Protein AF-A0A7C1TSQ9-F1 (afdb_monomer_lite)

Structure (mmCIF, N/CA/C/O backbone):
data_AF-A0A7C1TSQ9-F1
#
_entry.id   AF-A0A7C1TSQ9-F1
#
loop_
_atom_site.group_PDB
_atom_site.id
_atom_site.type_symbol
_atom_site.label_atom_id
_atom_site.label_alt_id
_atom_site.label_comp_id
_atom_site.label_asym_id
_atom_site.label_entity_id
_atom_site.label_seq_id
_atom_site.pdbx_PDB_ins_code
_atom_site.Cartn_x
_atom_site.Cartn_y
_atom_site.Cartn_z
_atom_site.occupancy
_atom_site.B_iso_or_equiv
_atom_site.auth_seq_id
_atom_site.auth_comp_id
_atom_site.auth_asym_id
_atom_site.auth_atom_id
_atom_site.pdbx_PDB_model_num
ATOM 1 N N . MET A 1 1 ? -24.834 -4.161 16.559 1.00 59.47 1 MET A N 1
ATOM 2 C CA . MET A 1 1 ? -23.443 -3.748 16.873 1.00 59.47 1 MET A CA 1
ATOM 3 C C . MET A 1 1 ? -23.140 -2.477 16.094 1.00 59.47 1 MET A C 1
ATOM 5 O O . MET A 1 1 ? -23.431 -2.461 14.904 1.00 59.47 1 MET A O 1
ATOM 9 N N . ALA A 1 2 ? -22.626 -1.426 16.741 1.00 68.81 2 ALA A N 1
ATOM 10 C CA . ALA A 1 2 ? -22.262 -0.184 16.055 1.00 68.81 2 ALA A CA 1
ATOM 11 C C . ALA A 1 2 ? -21.148 -0.461 15.033 1.00 68.81 2 ALA A C 1
ATOM 13 O O . ALA A 1 2 ? -20.136 -1.074 15.380 1.00 68.81 2 ALA A O 1
ATOM 14 N N . LYS A 1 3 ? -21.362 -0.061 13.777 1.00 77.19 3 LYS A N 1
ATOM 15 C CA . LYS A 1 3 ? -20.358 -0.171 12.714 1.00 77.19 3 LYS A CA 1
ATOM 16 C C . LYS A 1 3 ? -19.471 1.081 12.727 1.00 77.19 3 LYS A C 1
ATOM 18 O O . LYS A 1 3 ? -19.993 2.168 12.976 1.00 77.19 3 LYS A O 1
ATOM 23 N N . PRO A 1 4 ? -18.156 0.959 12.479 1.00 79.19 4 PRO A N 1
ATOM 24 C CA . PRO A 1 4 ? -17.311 2.130 12.283 1.00 79.19 4 PRO A CA 1
ATOM 25 C C . PRO A 1 4 ? -17.767 2.905 11.038 1.00 79.19 4 PRO A C 1
ATOM 27 O O . PRO A 1 4 ? -18.305 2.328 10.095 1.00 79.19 4 PRO A O 1
ATOM 30 N N . ALA A 1 5 ? -17.519 4.214 11.019 1.00 81.62 5 ALA A N 1
ATOM 31 C CA . ALA A 1 5 ? -17.808 5.070 9.867 1.00 81.62 5 ALA A CA 1
ATOM 32 C C . ALA A 1 5 ? -16.893 4.763 8.666 1.00 81.62 5 ALA A C 1
ATOM 34 O O . ALA A 1 5 ? -17.164 5.184 7.545 1.00 81.62 5 ALA A O 1
ATOM 35 N N . ILE A 1 6 ? -15.790 4.046 8.904 1.00 81.19 6 ILE A N 1
ATOM 36 C CA . ILE A 1 6 ? -14.873 3.562 7.874 1.00 81.19 6 ILE A CA 1
ATOM 37 C C . ILE A 1 6 ? -14.880 2.045 7.887 1.00 81.19 6 ILE A C 1
ATOM 39 O O . ILE A 1 6 ? -14.574 1.433 8.910 1.00 81.19 6 ILE A O 1
ATOM 43 N N . ASP A 1 7 ? -15.172 1.466 6.728 1.00 81.56 7 ASP A N 1
ATOM 44 C CA . ASP A 1 7 ? -15.111 0.030 6.522 1.00 81.56 7 ASP A CA 1
ATOM 45 C C . ASP A 1 7 ? -13.654 -0.463 6.526 1.00 81.56 7 ASP A C 1
ATOM 47 O O . ASP A 1 7 ? -12.812 0.006 5.756 1.00 81.56 7 ASP A O 1
ATOM 51 N N . ILE A 1 8 ? -13.364 -1.396 7.432 1.00 82.06 8 ILE A N 1
ATOM 52 C CA . ILE A 1 8 ? -12.071 -2.079 7.561 1.00 82.06 8 ILE A CA 1
ATOM 53 C C . ILE A 1 8 ? -12.227 -3.606 7.510 1.00 82.06 8 ILE A C 1
ATOM 55 O O . ILE A 1 8 ? -11.295 -4.324 7.874 1.00 82.06 8 ILE A O 1
ATOM 59 N N . SER A 1 9 ? -13.372 -4.102 7.032 1.00 78.00 9 SER A N 1
ATOM 60 C CA . SER A 1 9 ? -13.701 -5.534 6.941 1.00 78.00 9 SER A CA 1
ATOM 61 C C . SER A 1 9 ? -12.672 -6.355 6.169 1.00 78.00 9 SER A C 1
ATOM 63 O O . SER A 1 9 ? -12.437 -7.522 6.478 1.00 78.00 9 SER A O 1
ATOM 65 N N . LEU A 1 10 ? -11.957 -5.717 5.243 1.00 76.31 10 LEU A N 1
ATOM 66 C CA . LEU A 1 10 ? -10.858 -6.308 4.481 1.00 76.31 10 LEU A CA 1
ATOM 67 C C . LEU A 1 10 ? -9.663 -6.756 5.354 1.00 76.31 10 LEU A C 1
ATOM 69 O O . LEU A 1 10 ? -8.855 -7.576 4.911 1.00 76.31 10 LEU A O 1
ATOM 73 N N . LEU A 1 11 ? -9.548 -6.248 6.589 1.00 79.75 11 LEU A N 1
ATOM 74 C CA . LEU A 1 11 ? -8.557 -6.695 7.577 1.00 79.75 11 LEU A CA 1
ATOM 75 C C . LEU A 1 11 ? -8.971 -7.985 8.303 1.00 79.75 11 LEU A C 1
ATOM 77 O O . LEU A 1 11 ? -8.114 -8.636 8.893 1.00 79.75 11 LEU A O 1
ATOM 81 N N . GLY A 1 12 ? -10.255 -8.358 8.276 1.00 79.88 12 GLY A N 1
ATOM 82 C CA . GLY A 1 12 ? -10.771 -9.592 8.879 1.00 79.88 12 GLY A CA 1
ATOM 83 C C . GLY A 1 12 ? -10.825 -9.615 10.414 1.00 79.88 12 GLY A C 1
ATOM 84 O O . GLY A 1 12 ? -11.179 -10.642 10.990 1.00 79.88 12 GLY A O 1
ATOM 85 N N . ASP A 1 13 ? -10.506 -8.509 11.094 1.00 83.81 13 ASP A N 1
ATOM 86 C CA . ASP A 1 13 ? -10.451 -8.441 12.559 1.00 83.81 13 ASP A CA 1
ATOM 87 C C . ASP A 1 13 ? -11.665 -7.705 13.156 1.00 83.81 13 ASP A C 1
ATOM 89 O O . ASP A 1 13 ? -11.704 -6.475 13.286 1.00 83.81 13 ASP A O 1
ATOM 93 N N . LYS A 1 14 ? -12.655 -8.495 13.594 1.00 86.25 14 LYS A N 1
ATOM 94 C CA . LYS A 1 14 ? -13.887 -8.000 14.234 1.00 86.25 14 LYS A CA 1
ATOM 95 C C . LYS A 1 14 ? -13.631 -7.271 15.558 1.00 86.25 14 LYS A C 1
ATOM 97 O O . LYS A 1 14 ? -14.457 -6.457 15.978 1.00 86.25 14 LYS A O 1
ATOM 102 N N . ALA A 1 15 ? -12.542 -7.570 16.266 1.00 87.00 15 ALA A N 1
ATOM 103 C CA . ALA A 1 15 ? -12.230 -6.898 17.524 1.00 87.00 15 ALA A CA 1
ATOM 104 C C . ALA A 1 15 ? -11.721 -5.478 17.256 1.00 87.00 15 ALA A C 1
ATOM 106 O O . ALA A 1 15 ? -12.143 -4.535 17.932 1.00 87.00 15 ALA A O 1
ATOM 107 N N . ILE A 1 16 ? -10.880 -5.305 16.235 1.00 86.88 16 ILE A N 1
ATOM 108 C CA . ILE A 1 16 ? -10.424 -3.985 15.784 1.00 86.88 16 ILE A CA 1
ATOM 109 C C . ILE A 1 16 ? -11.608 -3.146 15.297 1.00 86.88 16 ILE A C 1
ATOM 111 O O . ILE A 1 16 ? -11.721 -1.991 15.705 1.00 86.88 16 ILE A O 1
ATOM 115 N N . GLU A 1 17 ? -12.531 -3.721 14.522 1.00 86.75 17 GLU A N 1
ATOM 116 C CA . GLU A 1 17 ? -13.762 -3.037 14.089 1.00 86.75 17 GLU A CA 1
ATOM 117 C C . GLU A 1 17 ? -14.581 -2.505 15.263 1.00 86.75 17 GLU A C 1
ATOM 119 O O . GLU A 1 17 ? -14.931 -1.322 15.300 1.00 86.75 17 GLU A O 1
ATOM 124 N N . LYS A 1 18 ? -14.840 -3.355 16.263 1.00 87.88 18 LYS A N 1
ATOM 125 C CA . LYS A 1 18 ? -15.586 -2.962 17.466 1.00 87.88 18 LYS A CA 1
ATOM 126 C C . LYS A 1 18 ? -14.889 -1.843 18.229 1.00 87.88 18 LYS A C 1
ATOM 128 O O . LYS A 1 18 ? -15.558 -0.966 18.769 1.00 87.88 18 LYS A O 1
ATOM 133 N N . ARG A 1 19 ? -13.558 -1.875 18.318 1.00 87.88 19 ARG A N 1
ATOM 134 C CA . ARG A 1 19 ? -12.785 -0.843 19.024 1.00 87.88 19 ARG A CA 1
ATOM 135 C C . ARG A 1 19 ? -12.740 0.465 18.239 1.00 87.88 19 ARG A C 1
ATOM 137 O O . ARG A 1 19 ? -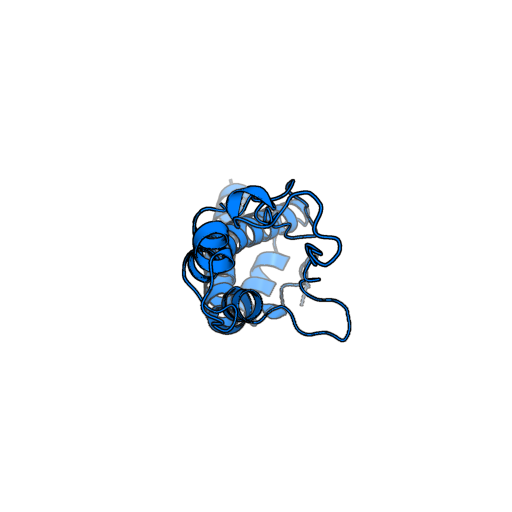12.854 1.524 18.845 1.00 87.88 19 ARG A O 1
ATOM 144 N N . LEU A 1 20 ? -12.637 0.399 16.913 1.00 87.88 20 LEU A N 1
ATOM 145 C CA . LEU A 1 20 ? -12.685 1.567 16.037 1.00 87.88 20 LEU A CA 1
ATOM 146 C C . LEU A 1 20 ? -14.055 2.255 16.107 1.00 87.88 20 LEU A C 1
ATOM 148 O O . LEU A 1 20 ? -14.110 3.476 16.209 1.00 87.88 20 LEU A O 1
ATOM 152 N N . ALA A 1 21 ? -15.145 1.483 16.135 1.00 89.94 21 ALA A N 1
ATOM 153 C CA . ALA A 1 21 ? -16.510 2.005 16.216 1.00 89.94 21 ALA A CA 1
ATOM 154 C C . ALA A 1 21 ? -16.799 2.807 17.499 1.00 89.94 21 ALA A C 1
ATOM 156 O O . ALA A 1 21 ? -17.705 3.634 17.505 1.00 89.94 21 ALA A O 1
ATOM 157 N N . LYS A 1 22 ? -16.027 2.594 18.575 1.00 90.00 22 LYS A N 1
ATOM 158 C CA . LYS A 1 22 ? -16.148 3.352 19.834 1.00 90.00 22 LYS A CA 1
ATOM 159 C C . LYS A 1 22 ? -15.527 4.748 19.769 1.00 90.00 22 LYS A C 1
ATOM 161 O O . LYS A 1 22 ? -15.755 5.551 20.667 1.00 90.00 22 LYS A O 1
ATOM 166 N N . LEU A 1 23 ? -14.707 5.032 18.759 1.00 87.44 23 LEU A N 1
ATOM 167 C CA . LEU A 1 23 ? -14.037 6.321 18.619 1.00 87.44 23 LEU A CA 1
ATOM 168 C C . LEU A 1 23 ? -14.910 7.315 17.839 1.00 87.44 23 LEU A C 1
ATOM 170 O O . LEU A 1 23 ? -15.628 6.902 16.929 1.00 87.44 23 LEU A O 1
ATOM 174 N N . PRO A 1 24 ? -14.786 8.631 18.088 1.00 90.31 24 PRO A N 1
ATOM 175 C CA . PRO A 1 24 ? -15.361 9.651 17.219 1.00 90.31 24 PRO A CA 1
ATOM 176 C C . PRO A 1 24 ? -14.878 9.492 15.775 1.00 90.31 24 PRO A C 1
ATOM 178 O O . PRO A 1 24 ? -13.699 9.222 15.529 1.00 90.31 24 PRO A O 1
ATOM 181 N N . GLU A 1 25 ? -15.757 9.733 14.805 1.00 89.31 25 GLU A N 1
ATOM 182 C CA . GLU A 1 25 ? -15.474 9.544 13.377 1.00 89.31 25 GLU A CA 1
ATOM 183 C C . GLU A 1 25 ? -14.176 10.233 12.916 1.00 89.31 25 GLU A C 1
ATOM 185 O O . GLU A 1 25 ? -13.372 9.659 12.176 1.00 89.31 25 GLU A O 1
ATOM 190 N N . ARG A 1 26 ? -13.920 11.458 13.392 1.00 89.62 26 ARG A N 1
ATOM 191 C CA . ARG A 1 26 ? -12.689 12.200 13.078 1.00 89.62 26 ARG A CA 1
ATOM 192 C C . ARG A 1 26 ? -11.431 11.422 13.479 1.00 89.62 26 ARG A C 1
ATOM 194 O O . ARG A 1 26 ? -10.445 11.424 12.737 1.00 89.62 26 ARG A O 1
ATOM 201 N N . ILE A 1 27 ? -11.465 10.754 14.630 1.00 89.31 27 ILE A N 1
ATOM 202 C CA . ILE A 1 27 ? -10.357 9.946 15.148 1.00 89.31 27 ILE A CA 1
ATOM 203 C C . ILE A 1 27 ? -10.252 8.637 14.364 1.00 89.31 27 ILE A C 1
ATOM 205 O O . ILE A 1 27 ? -9.141 8.259 13.986 1.00 89.31 27 ILE A O 1
ATOM 209 N N . GLN A 1 28 ? -11.380 8.010 14.010 1.00 86.94 28 GLN A N 1
ATOM 210 C CA . GLN A 1 28 ? -11.385 6.836 13.130 1.00 86.94 28 GLN A CA 1
ATOM 211 C C . GLN A 1 28 ? -10.661 7.141 11.807 1.00 86.94 28 GLN A C 1
ATOM 213 O O . GLN A 1 28 ? -9.701 6.459 11.437 1.00 86.94 28 GLN A O 1
ATOM 218 N N . ARG A 1 29 ? -11.043 8.242 11.141 1.00 87.69 29 ARG A N 1
ATOM 219 C CA . ARG A 1 29 ? -10.441 8.702 9.873 1.00 87.69 29 ARG A CA 1
ATOM 220 C C . ARG A 1 29 ? -8.954 8.994 10.012 1.00 87.69 29 ARG A C 1
ATOM 222 O O . ARG A 1 29 ? -8.177 8.678 9.108 1.00 87.69 29 ARG A O 1
ATOM 229 N N . LYS A 1 30 ? -8.538 9.583 11.133 1.00 87.94 30 LYS A N 1
ATOM 230 C CA . LYS A 1 30 ? -7.129 9.865 11.429 1.00 87.94 30 LYS A CA 1
ATOM 231 C C . LYS A 1 30 ? -6.323 8.575 11.593 1.00 87.94 30 LYS A C 1
ATOM 233 O O . LYS A 1 30 ? -5.284 8.449 10.941 1.00 87.94 30 LYS A O 1
ATOM 238 N N . ALA A 1 31 ? -6.796 7.636 12.411 1.00 88.12 31 ALA A N 1
ATOM 239 C CA . ALA A 1 31 ? -6.110 6.376 12.687 1.00 88.12 31 ALA A CA 1
ATOM 240 C C . ALA A 1 31 ? -5.934 5.548 11.406 1.00 88.12 31 ALA A C 1
ATOM 242 O O . ALA A 1 31 ? -4.802 5.239 11.033 1.00 88.12 31 ALA A O 1
ATOM 243 N N . VAL A 1 32 ? -7.024 5.318 10.664 1.00 86.31 32 VAL A N 1
ATOM 244 C CA . VAL A 1 32 ? -6.994 4.563 9.401 1.00 86.31 32 VAL A CA 1
ATOM 245 C C . VAL A 1 32 ? -6.066 5.222 8.381 1.00 86.31 32 VAL A C 1
ATOM 247 O O . VAL A 1 32 ? -5.204 4.562 7.804 1.00 86.31 32 VAL A O 1
ATOM 250 N N . ARG A 1 33 ? -6.151 6.548 8.200 1.00 85.12 33 ARG A N 1
ATOM 251 C CA . ARG A 1 33 ? -5.281 7.269 7.256 1.00 85.12 33 ARG A CA 1
ATOM 252 C C . ARG A 1 33 ? -3.799 7.133 7.608 1.00 85.12 33 ARG A C 1
ATOM 254 O O . ARG A 1 33 ? -2.965 7.054 6.706 1.00 85.12 33 ARG A O 1
ATOM 261 N N . GLN A 1 34 ? -3.443 7.165 8.890 1.00 86.62 34 GLN A N 1
ATOM 262 C CA . GLN A 1 34 ? -2.052 7.004 9.311 1.00 86.62 34 GLN A CA 1
ATOM 263 C C . GLN A 1 34 ? -1.547 5.580 9.063 1.00 86.62 34 GLN A C 1
ATOM 265 O O . GLN A 1 34 ? -0.438 5.426 8.550 1.00 86.62 34 GLN A O 1
ATOM 270 N N . THR A 1 35 ? -2.374 4.570 9.325 1.00 86.62 35 THR A N 1
ATOM 271 C CA . THR A 1 35 ? -2.052 3.169 9.030 1.00 86.62 35 THR A CA 1
ATOM 272 C C . THR A 1 35 ? -1.892 2.911 7.536 1.00 86.62 35 THR A C 1
ATOM 274 O O . THR A 1 35 ? -0.897 2.318 7.115 1.00 86.62 35 THR A O 1
ATOM 277 N N . MET A 1 36 ? -2.792 3.439 6.702 1.00 79.38 36 MET A N 1
ATOM 278 C CA . MET A 1 36 ? -2.644 3.361 5.244 1.00 79.38 36 MET A CA 1
ATOM 279 C C . MET A 1 36 ? -1.330 3.994 4.779 1.00 79.38 36 MET A C 1
ATOM 281 O O . MET A 1 36 ? -0.615 3.417 3.967 1.00 79.38 36 MET A O 1
ATOM 285 N N . ARG A 1 37 ? -0.962 5.163 5.322 1.00 80.44 37 ARG A N 1
ATOM 286 C CA . ARG A 1 37 ? 0.308 5.829 4.983 1.00 80.44 37 ARG A CA 1
ATOM 287 C C . ARG A 1 37 ? 1.528 4.995 5.367 1.00 80.44 37 ARG A C 1
ATOM 289 O O . ARG A 1 37 ? 2.483 4.958 4.597 1.00 80.44 37 ARG A O 1
ATOM 296 N N . ALA A 1 38 ? 1.512 4.367 6.540 1.00 82.62 38 ALA A N 1
ATOM 297 C CA . ALA A 1 38 ? 2.603 3.505 6.984 1.00 82.62 38 ALA A CA 1
ATOM 298 C C . ALA A 1 38 ? 2.743 2.274 6.075 1.00 82.62 38 ALA A C 1
ATOM 300 O O . ALA A 1 38 ? 3.847 1.941 5.654 1.00 82.62 38 ALA A O 1
ATOM 301 N N . THR A 1 39 ? 1.617 1.673 5.695 1.00 78.81 39 THR A N 1
ATOM 302 C CA . THR A 1 39 ? 1.575 0.494 4.818 1.00 78.81 39 THR A CA 1
ATOM 303 C C . THR A 1 39 ? 2.061 0.826 3.413 1.00 78.81 39 THR A C 1
ATOM 305 O O . THR A 1 39 ? 2.942 0.152 2.888 1.00 78.81 39 THR A O 1
ATOM 308 N N . LEU A 1 40 ? 1.596 1.942 2.840 1.00 75.75 40 LEU A N 1
ATOM 309 C CA . LEU A 1 40 ? 2.070 2.418 1.540 1.00 75.75 40 LEU A CA 1
ATOM 310 C C . LEU A 1 40 ? 3.585 2.653 1.524 1.00 75.75 40 LEU A C 1
ATOM 312 O O . LEU A 1 40 ? 4.223 2.407 0.508 1.00 75.75 40 LEU A O 1
ATOM 316 N N . LYS A 1 41 ? 4.197 3.070 2.640 1.00 81.62 41 LYS A N 1
ATOM 317 C CA . LYS A 1 41 ? 5.660 3.204 2.722 1.00 81.62 41 LYS A CA 1
ATOM 318 C C . LYS A 1 41 ? 6.368 1.857 2.529 1.00 81.62 41 LYS A C 1
ATOM 320 O O . LYS A 1 41 ? 7.417 1.821 1.890 1.00 81.62 41 LYS A O 1
ATOM 325 N N . ASN A 1 42 ? 5.808 0.768 3.055 1.00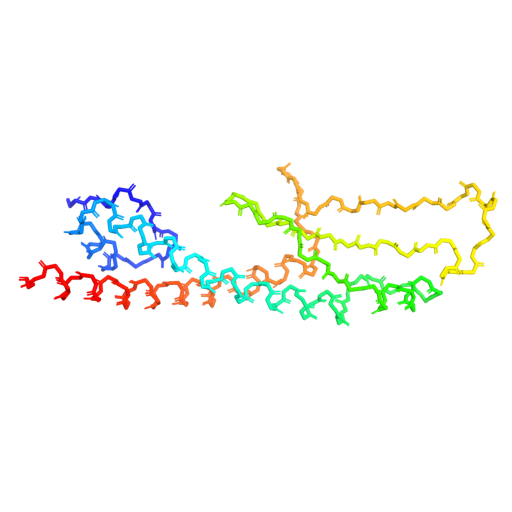 78.00 42 ASN A N 1
ATOM 326 C CA . ASN A 1 42 ? 6.354 -0.577 2.867 1.00 78.00 42 ASN A CA 1
ATOM 327 C C . ASN A 1 42 ? 6.167 -1.044 1.421 1.00 78.00 42 ASN A C 1
ATOM 329 O O . ASN A 1 42 ? 7.131 -1.495 0.808 1.00 78.00 42 ASN A O 1
ATOM 333 N N . VAL A 1 43 ? 4.978 -0.835 0.851 1.00 74.88 43 VAL A N 1
ATOM 334 C CA . VAL A 1 43 ? 4.693 -1.138 -0.562 1.00 74.88 43 VAL A CA 1
ATOM 335 C C . VAL A 1 43 ? 5.651 -0.387 -1.488 1.00 74.88 43 VAL A C 1
ATOM 337 O O . VAL A 1 43 ? 6.256 -0.998 -2.360 1.00 74.88 43 VAL A O 1
ATOM 340 N N . HIS A 1 44 ? 5.885 0.908 -1.254 1.00 71.00 44 HIS A N 1
ATOM 341 C CA . HIS A 1 44 ? 6.849 1.701 -2.024 1.00 71.00 44 HIS A CA 1
ATOM 342 C C . HIS A 1 44 ? 8.267 1.122 -1.967 1.00 71.00 44 HIS A C 1
ATOM 344 O O . HIS A 1 44 ? 8.920 1.056 -3.000 1.00 71.00 44 HIS A O 1
ATOM 350 N N . LYS A 1 45 ? 8.739 0.666 -0.798 1.00 73.62 45 LYS A N 1
ATOM 351 C CA . LYS A 1 45 ? 10.057 0.015 -0.687 1.00 73.62 45 LYS A CA 1
ATOM 352 C C . LYS A 1 45 ? 10.129 -1.285 -1.487 1.00 73.62 45 LYS A C 1
ATOM 354 O O . LYS A 1 45 ? 11.159 -1.574 -2.087 1.00 73.62 45 LYS A O 1
ATOM 359 N N . ARG A 1 46 ? 9.055 -2.082 -1.486 1.00 72.06 46 ARG A N 1
ATOM 360 C CA . ARG A 1 46 ? 9.001 -3.337 -2.250 1.00 72.06 46 ARG A CA 1
ATOM 361 C C . ARG A 1 46 ? 8.912 -3.082 -3.749 1.00 72.06 46 ARG A C 1
ATOM 363 O O . ARG A 1 46 ? 9.581 -3.775 -4.499 1.00 72.06 46 ARG A O 1
ATOM 370 N N . LEU A 1 47 ? 8.143 -2.079 -4.168 1.00 67.19 47 LEU A N 1
ATOM 371 C CA . LEU A 1 47 ? 8.083 -1.629 -5.558 1.00 67.19 47 LEU A CA 1
ATOM 372 C C . LEU A 1 47 ? 9.444 -1.140 -6.033 1.00 67.19 47 LEU A C 1
ATOM 374 O O . LEU A 1 47 ? 9.902 -1.584 -7.077 1.00 67.19 47 LEU A O 1
ATOM 378 N N . ASP A 1 48 ? 10.103 -0.295 -5.242 1.00 66.19 48 ASP A N 1
ATOM 379 C CA . ASP A 1 48 ? 11.450 0.179 -5.539 1.00 66.19 48 ASP A CA 1
ATOM 380 C C . ASP A 1 48 ? 12.404 -1.006 -5.691 1.00 66.19 48 ASP A C 1
ATOM 382 O O . ASP A 1 48 ? 13.019 -1.147 -6.733 1.00 66.19 48 ASP A O 1
ATOM 386 N N . ARG A 1 49 ? 12.431 -1.956 -4.747 1.00 67.69 49 ARG A N 1
ATOM 387 C CA . ARG A 1 49 ? 13.252 -3.179 -4.845 1.00 67.69 49 ARG A CA 1
ATOM 388 C C . ARG A 1 49 ? 12.921 -4.059 -6.059 1.00 67.69 49 ARG A C 1
ATOM 390 O O . ARG A 1 49 ? 13.828 -4.530 -6.734 1.00 67.69 49 ARG A O 1
ATOM 397 N N . ASN A 1 50 ? 11.642 -4.320 -6.320 1.00 63.69 50 ASN A N 1
ATOM 398 C CA . ASN A 1 50 ? 11.216 -5.205 -7.406 1.00 63.69 50 ASN A CA 1
ATOM 399 C C . ASN A 1 50 ? 11.538 -4.587 -8.772 1.00 63.69 50 ASN A C 1
ATOM 401 O O . ASN A 1 50 ? 11.962 -5.287 -9.685 1.00 63.69 50 ASN A O 1
ATOM 405 N N . LEU A 1 51 ? 11.373 -3.273 -8.905 1.00 62.56 51 LEU A N 1
ATOM 406 C CA . LEU A 1 51 ? 11.579 -2.567 -10.163 1.00 62.56 51 LEU A CA 1
ATOM 407 C C . LEU A 1 51 ? 13.036 -2.096 -10.352 1.00 62.56 51 LEU A C 1
ATOM 409 O O . LEU A 1 51 ? 13.483 -1.993 -11.488 1.00 62.56 51 LEU A O 1
ATOM 413 N N . SER A 1 52 ? 13.802 -1.881 -9.276 1.00 55.78 52 SER A N 1
ATOM 414 C CA . SER A 1 52 ? 15.251 -1.595 -9.328 1.00 55.78 52 SER A CA 1
ATOM 415 C C . SER A 1 52 ? 16.121 -2.849 -9.506 1.00 55.78 52 SER A C 1
ATOM 417 O O . SER A 1 52 ? 17.334 -2.730 -9.671 1.00 55.78 52 SER A O 1
ATOM 419 N N . GLY A 1 53 ? 15.515 -4.046 -9.499 1.00 53.97 53 GLY A N 1
ATOM 420 C CA . GLY A 1 53 ? 16.228 -5.326 -9.451 1.00 53.97 53 GLY A CA 1
ATOM 421 C C . GLY A 1 53 ? 15.896 -6.341 -10.550 1.00 53.97 53 GLY A C 1
ATOM 422 O O . GLY A 1 53 ? 16.813 -7.030 -10.997 1.00 53.97 53 GLY A O 1
ATOM 423 N N . GLY A 1 54 ? 14.652 -6.464 -11.039 1.00 46.53 54 GLY A N 1
ATOM 424 C CA . GLY A 1 54 ? 14.396 -7.433 -12.112 1.00 46.53 54 GLY A CA 1
ATOM 425 C C . GLY A 1 54 ? 12.948 -7.767 -12.473 1.00 46.53 54 GLY A C 1
ATOM 426 O O . GLY A 1 54 ? 12.023 -7.590 -11.684 1.00 46.53 54 GLY A O 1
ATOM 427 N N . LEU A 1 55 ? 12.835 -8.364 -13.671 1.00 43.31 55 LEU A N 1
ATOM 428 C CA . LEU A 1 55 ? 11.687 -9.051 -14.291 1.00 43.31 55 LEU A CA 1
ATOM 429 C C . LEU A 1 55 ? 10.742 -8.218 -15.180 1.00 43.31 55 LEU A C 1
ATOM 431 O O . LEU A 1 55 ? 9.541 -8.469 -15.195 1.00 43.31 55 LEU A O 1
ATOM 435 N N . LEU A 1 56 ? 11.278 -7.296 -15.989 1.00 41.97 56 LEU A N 1
ATOM 436 C CA . LEU A 1 56 ? 10.845 -7.213 -17.398 1.00 41.97 56 LEU A CA 1
ATOM 437 C C . LEU A 1 56 ? 11.502 -8.411 -18.095 1.00 41.97 56 LEU A C 1
ATOM 439 O O . LEU A 1 56 ? 12.702 -8.601 -17.897 1.00 41.97 56 LEU A O 1
ATOM 443 N N . GLN A 1 57 ? 10.736 -9.264 -18.787 1.00 41.28 57 GLN A N 1
ATOM 444 C CA . GLN A 1 57 ? 11.294 -10.455 -19.440 1.00 41.28 57 GLN A CA 1
ATOM 445 C C . GLN A 1 57 ? 12.501 -10.075 -20.301 1.00 41.28 57 GLN A C 1
ATOM 447 O O . GLN A 1 57 ? 12.493 -9.064 -21.001 1.00 41.28 57 GLN A O 1
ATOM 452 N N . GLU A 1 58 ? 13.571 -10.840 -20.115 1.00 45.62 58 GLU A N 1
ATOM 453 C CA . GLU A 1 58 ? 14.904 -10.508 -20.583 1.00 45.62 58 GLU A CA 1
ATOM 454 C C . GLU A 1 58 ? 15.006 -10.711 -22.090 1.00 45.62 58 GLU A C 1
ATOM 456 O O . GLU A 1 58 ? 15.086 -11.844 -22.549 1.00 45.62 58 GLU A O 1
ATOM 461 N N . ASP A 1 59 ? 15.090 -9.606 -22.828 1.00 43.12 59 ASP A N 1
ATOM 462 C CA . ASP A 1 59 ? 15.786 -9.579 -24.110 1.00 43.12 59 ASP A CA 1
ATOM 463 C C . ASP A 1 59 ? 17.100 -8.807 -23.944 1.00 43.12 59 ASP A C 1
ATOM 465 O O . ASP A 1 59 ? 17.163 -7.718 -23.356 1.00 43.12 59 ASP A O 1
ATOM 469 N N . SER A 1 60 ? 18.203 -9.418 -24.364 1.00 43.47 60 SER A N 1
ATOM 470 C CA . SER A 1 60 ? 19.546 -8.860 -24.192 1.00 43.47 60 SER A CA 1
ATOM 471 C C . SER A 1 60 ? 19.750 -7.623 -25.086 1.00 43.47 60 SER A C 1
ATOM 473 O O . SER A 1 60 ? 19.556 -7.703 -26.291 1.00 43.47 60 SER A O 1
ATOM 475 N N . GLY A 1 61 ? 20.151 -6.467 -24.526 1.00 55.19 61 GLY A N 1
ATOM 476 C CA . GLY A 1 61 ? 20.392 -5.258 -25.335 1.00 55.19 61 GLY A CA 1
ATOM 477 C C . GLY A 1 61 ? 20.776 -3.984 -24.567 1.00 55.19 61 GLY A C 1
ATOM 478 O O . GLY A 1 61 ? 20.716 -3.929 -23.335 1.00 55.19 61 GLY A O 1
ATOM 479 N N . ALA A 1 62 ? 21.169 -2.935 -25.306 1.00 56.97 62 ALA A N 1
ATOM 480 C CA . ALA A 1 62 ? 21.532 -1.606 -24.788 1.00 56.97 62 ALA A CA 1
ATOM 481 C C . ALA A 1 62 ? 20.415 -0.963 -23.941 1.00 56.97 62 ALA A C 1
ATOM 483 O O . ALA A 1 62 ? 20.700 -0.337 -22.917 1.00 56.97 62 ALA A O 1
ATOM 484 N N . TYR A 1 63 ? 19.153 -1.244 -24.286 1.00 55.94 63 TYR A N 1
ATOM 485 C CA . TYR A 1 63 ? 17.960 -0.859 -23.527 1.00 55.94 63 TYR A CA 1
ATOM 486 C C . TYR A 1 63 ? 18.029 -1.285 -22.050 1.00 55.94 63 TYR A C 1
ATOM 488 O O . TYR A 1 63 ? 17.681 -0.511 -21.162 1.00 55.94 63 TYR A O 1
ATOM 496 N N . ARG A 1 64 ? 18.560 -2.484 -21.751 1.00 60.28 64 ARG A N 1
ATOM 497 C CA . ARG A 1 64 ? 18.699 -2.999 -20.373 1.00 60.28 64 ARG A CA 1
ATOM 498 C C . ARG A 1 64 ? 19.663 -2.162 -19.539 1.00 60.28 64 ARG A C 1
ATOM 500 O O . ARG A 1 64 ? 19.394 -1.895 -18.368 1.00 60.28 64 ARG A O 1
ATOM 507 N N . ARG A 1 65 ? 20.807 -1.786 -20.121 1.00 61.41 65 ARG A N 1
ATOM 508 C CA . ARG A 1 65 ? 21.814 -0.964 -19.433 1.00 61.41 65 ARG A CA 1
ATOM 509 C C . ARG A 1 65 ? 21.254 0.421 -19.138 1.00 61.41 65 ARG A C 1
ATOM 511 O O . ARG A 1 65 ? 21.390 0.890 -18.012 1.00 61.41 65 ARG A O 1
ATOM 518 N N . ALA A 1 66 ? 20.565 1.007 -20.112 1.00 61.19 66 ALA A N 1
ATOM 519 C CA . ALA A 1 66 ? 19.943 2.311 -19.962 1.00 61.19 66 ALA A CA 1
ATOM 520 C C . ALA A 1 66 ? 18.814 2.278 -18.912 1.00 61.19 66 ALA A C 1
ATOM 522 O O . ALA A 1 66 ? 18.824 3.072 -17.978 1.00 61.19 66 ALA A O 1
ATOM 523 N N . MET A 1 67 ? 17.923 1.280 -18.951 1.00 60.38 67 MET A N 1
ATOM 524 C CA . MET A 1 67 ? 16.843 1.121 -17.965 1.00 60.38 67 MET A CA 1
ATOM 525 C C . MET A 1 67 ? 17.325 0.895 -16.528 1.00 60.38 67 MET A C 1
ATOM 527 O O . MET A 1 67 ? 16.714 1.414 -15.601 1.00 60.38 67 MET A O 1
ATOM 531 N N . ARG A 1 68 ? 18.429 0.164 -16.309 1.00 57.72 68 ARG A N 1
ATOM 532 C CA . ARG A 1 68 ? 19.015 0.008 -14.960 1.00 57.72 68 ARG A CA 1
ATOM 533 C C . ARG A 1 68 ? 19.523 1.326 -14.375 1.00 57.72 68 ARG A C 1
ATOM 535 O O . ARG A 1 68 ? 19.512 1.488 -13.158 1.00 57.72 68 ARG A O 1
ATOM 542 N N . ALA A 1 69 ? 19.994 2.243 -15.219 1.00 61.72 69 ALA A N 1
ATOM 543 C CA . ALA A 1 69 ? 20.437 3.564 -14.783 1.00 61.72 69 ALA A CA 1
ATOM 544 C C . ALA A 1 69 ? 19.254 4.495 -14.464 1.00 61.72 69 ALA A C 1
ATOM 546 O O . ALA A 1 69 ? 19.404 5.447 -13.690 1.00 61.72 69 ALA A O 1
ATOM 5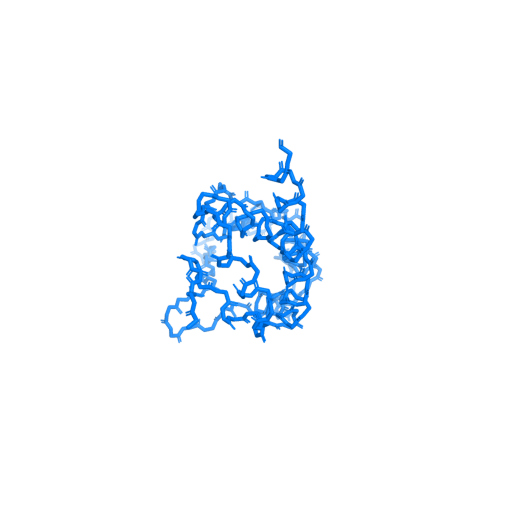47 N N . GLN A 1 70 ? 18.071 4.212 -15.020 1.00 62.50 70 GLN A N 1
ATOM 548 C CA . GLN A 1 70 ? 16.882 5.024 -14.809 1.00 62.50 70 GLN A CA 1
ATOM 549 C C . GLN A 1 70 ? 16.307 4.793 -13.409 1.00 62.50 70 GLN A C 1
ATOM 551 O O . GLN A 1 70 ? 15.825 3.722 -13.045 1.00 62.50 70 GLN A O 1
ATOM 556 N N . LYS A 1 71 ? 16.343 5.851 -12.597 1.00 60.28 71 LYS A N 1
ATOM 557 C CA . LYS A 1 71 ? 15.7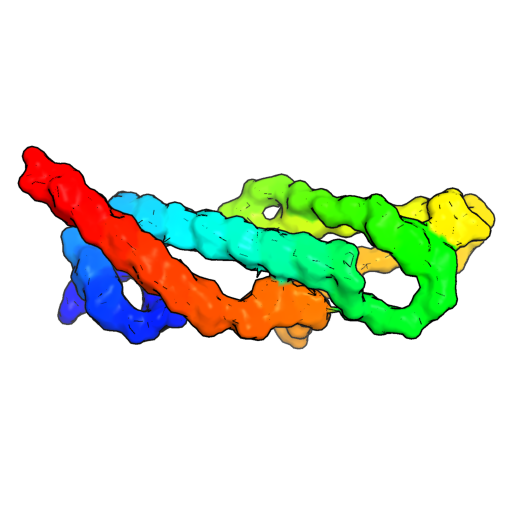42 5.845 -11.263 1.00 60.28 71 LYS A CA 1
ATOM 558 C C . LYS A 1 71 ? 14.238 6.025 -11.384 1.00 60.28 71 LYS A C 1
ATOM 560 O O . LYS A 1 71 ? 13.763 6.983 -11.994 1.00 60.28 71 LYS A O 1
ATOM 565 N N . ILE A 1 72 ? 13.491 5.155 -10.718 1.00 60.97 72 ILE A N 1
ATOM 566 C CA . ILE A 1 72 ? 12.043 5.295 -10.597 1.00 60.97 72 ILE A CA 1
ATOM 567 C C . ILE A 1 72 ? 11.769 6.532 -9.760 1.00 60.97 72 ILE A C 1
ATOM 569 O O . ILE A 1 72 ? 12.185 6.643 -8.604 1.00 60.97 72 ILE A O 1
ATOM 573 N N . LYS A 1 73 ? 11.062 7.489 -10.348 1.00 62.34 73 LYS A N 1
ATOM 574 C CA . LYS A 1 73 ? 10.649 8.697 -9.649 1.00 62.34 73 LYS A CA 1
ATOM 575 C C . LYS A 1 73 ? 9.282 8.435 -9.048 1.00 62.34 73 LYS A C 1
ATOM 577 O O . LYS A 1 73 ? 8.348 8.017 -9.726 1.00 62.34 73 LYS A O 1
ATOM 582 N N . SER A 1 74 ? 9.138 8.701 -7.758 1.00 59.09 74 SER A N 1
ATOM 583 C CA . SER A 1 74 ? 7.799 8.765 -7.180 1.00 59.09 74 SER A CA 1
ATOM 584 C C . SER A 1 74 ? 7.070 9.967 -7.783 1.00 59.09 74 SER A C 1
ATOM 586 O O . SER A 1 74 ? 7.587 11.084 -7.795 1.00 59.09 74 SER A O 1
ATOM 588 N N . GLY A 1 75 ? 5.887 9.729 -8.346 1.00 63.62 75 GLY A N 1
ATOM 589 C CA . GLY A 1 75 ? 5.053 10.791 -8.893 1.00 63.62 75 GLY A CA 1
ATOM 590 C C . GLY A 1 75 ? 4.450 11.663 -7.791 1.00 63.62 75 GLY A C 1
ATOM 591 O O . GLY A 1 75 ? 4.532 11.355 -6.597 1.00 63.62 75 GLY A O 1
ATOM 592 N N . LYS A 1 76 ? 3.804 12.768 -8.188 1.00 60.56 76 LYS A N 1
ATOM 593 C CA . LYS A 1 76 ? 3.145 13.684 -7.247 1.00 60.56 76 LYS A CA 1
ATOM 594 C C . LYS A 1 76 ? 2.141 12.914 -6.384 1.00 60.56 76 LYS A C 1
ATOM 596 O O . LYS A 1 76 ? 1.259 12.221 -6.886 1.00 60.56 76 LYS A O 1
ATOM 601 N N . ARG A 1 77 ? 2.287 13.051 -5.066 1.00 54.44 77 ARG A N 1
ATOM 602 C CA . ARG A 1 77 ? 1.514 12.311 -4.064 1.00 54.44 77 ARG A CA 1
ATOM 603 C C . ARG A 1 77 ? 0.009 12.549 -4.234 1.00 54.44 77 ARG A C 1
ATOM 605 O O . ARG A 1 77 ? -0.467 13.654 -3.980 1.00 54.44 77 ARG A O 1
ATOM 612 N N . SER A 1 78 ? -0.741 11.504 -4.579 1.00 64.69 78 SER A N 1
ATOM 613 C CA . SER A 1 78 ? -2.208 11.517 -4.578 1.00 64.69 78 SER A CA 1
ATOM 614 C C . SER A 1 78 ? -2.767 10.786 -3.354 1.00 64.69 78 SER A C 1
ATOM 616 O O . SER A 1 78 ? -2.106 9.945 -2.745 1.00 64.69 78 SER A O 1
ATOM 618 N N . ARG A 1 79 ? -3.991 11.142 -2.947 1.00 51.12 79 ARG A N 1
ATOM 619 C CA . ARG A 1 79 ? -4.719 10.459 -1.861 1.00 51.12 79 ARG A CA 1
ATOM 620 C C . ARG A 1 79 ? -5.386 9.164 -2.327 1.00 51.12 79 ARG A C 1
ATOM 622 O O . ARG A 1 79 ? -5.671 8.323 -1.485 1.00 51.12 79 ARG A O 1
ATOM 629 N N . SER A 1 80 ? -5.647 9.041 -3.626 1.00 52.75 80 SER A N 1
ATOM 630 C CA . SER A 1 80 ? -6.413 7.943 -4.227 1.00 52.75 80 SER A CA 1
ATOM 631 C C . SER A 1 80 ? -5.613 7.112 -5.223 1.00 52.75 80 SER A C 1
ATOM 633 O O . SER A 1 80 ? -6.115 6.104 -5.704 1.00 52.75 80 SER A O 1
ATOM 635 N N . ARG A 1 81 ? -4.391 7.531 -5.569 1.00 50.91 81 ARG A N 1
ATOM 636 C CA . ARG A 1 81 ? -3.570 6.858 -6.577 1.00 50.91 81 ARG A CA 1
ATOM 637 C C . ARG A 1 81 ? -2.123 6.789 -6.123 1.00 50.91 81 ARG A C 1
ATOM 639 O O . ARG A 1 81 ? -1.616 7.722 -5.496 1.00 50.91 81 ARG A O 1
ATOM 646 N N . LEU A 1 82 ? -1.476 5.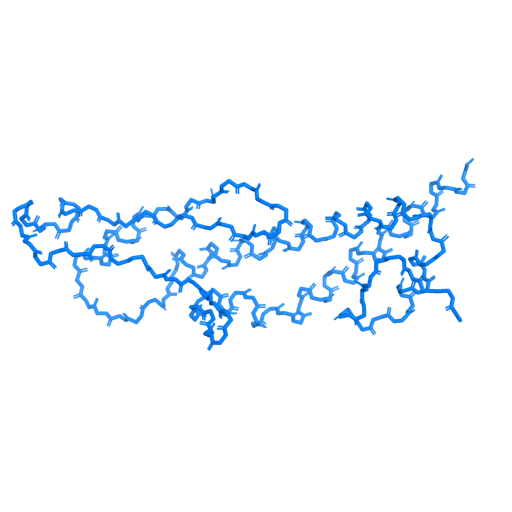687 -6.469 1.00 54.38 82 LEU A N 1
ATOM 647 C CA . LEU A 1 82 ? -0.035 5.530 -6.391 1.00 54.38 82 LEU A CA 1
ATOM 648 C C . LEU A 1 82 ? 0.521 5.861 -7.777 1.00 54.38 82 LEU A C 1
ATOM 650 O O . LEU A 1 82 ? 0.164 5.208 -8.751 1.00 54.38 82 LEU A O 1
ATOM 654 N N . THR A 1 83 ? 1.335 6.910 -7.869 1.00 55.91 83 THR A N 1
ATOM 655 C CA . THR A 1 83 ? 1.934 7.341 -9.136 1.00 55.91 83 THR A CA 1
ATOM 656 C C . THR A 1 83 ? 3.418 7.014 -9.113 1.00 55.91 83 THR A C 1
ATOM 658 O O . THR A 1 83 ? 4.143 7.483 -8.232 1.00 55.91 83 THR A O 1
ATOM 661 N N . LEU A 1 84 ? 3.871 6.239 -10.091 1.00 57.09 84 LEU A N 1
ATOM 662 C CA . LEU A 1 84 ? 5.282 5.987 -10.362 1.00 57.09 84 LEU A CA 1
ATOM 663 C C . LEU A 1 84 ? 5.598 6.572 -11.735 1.00 57.09 84 LEU A C 1
ATOM 665 O O . LEU A 1 84 ? 4.890 6.304 -12.700 1.00 57.09 84 LEU A O 1
ATOM 669 N N . GLY A 1 85 ? 6.626 7.407 -11.802 1.00 57.50 85 GLY A N 1
ATOM 670 C CA . GLY A 1 85 ? 7.214 7.867 -13.047 1.00 57.50 85 GLY A CA 1
ATOM 671 C C . GLY A 1 85 ? 8.429 7.008 -13.356 1.00 57.50 85 GLY A C 1
ATOM 672 O O . GLY A 1 85 ? 9.421 7.059 -12.629 1.00 57.50 85 GLY A O 1
ATOM 673 N N . VAL A 1 86 ? 8.356 6.231 -14.428 1.00 60.12 86 VAL A N 1
ATOM 674 C CA . VAL A 1 86 ? 9.527 5.577 -15.011 1.00 60.12 86 VAL A CA 1
ATOM 675 C C . VAL A 1 86 ? 9.975 6.462 -16.165 1.00 60.12 86 VAL A C 1
ATOM 677 O O . VAL A 1 86 ? 9.229 6.651 -17.122 1.00 60.12 86 VAL A O 1
ATOM 680 N N . ALA A 1 87 ? 11.151 7.076 -16.040 1.00 62.34 87 ALA A N 1
ATOM 681 C CA . ALA A 1 87 ? 11.759 7.756 -17.174 1.00 62.34 87 ALA A CA 1
ATOM 682 C C . ALA A 1 87 ? 12.258 6.674 -18.135 1.00 62.34 87 ALA A C 1
ATOM 684 O O . ALA A 1 87 ? 13.043 5.814 -17.741 1.00 62.34 87 ALA A O 1
ATOM 685 N N . LEU A 1 88 ? 11.744 6.682 -19.362 1.00 65.94 88 LEU A N 1
ATOM 686 C CA . LEU A 1 88 ? 12.235 5.798 -20.408 1.00 65.94 88 LEU A CA 1
ATOM 687 C C . LEU A 1 88 ? 13.580 6.343 -20.914 1.00 65.94 88 LEU A C 1
ATOM 689 O O . LEU A 1 88 ? 13.737 7.566 -20.979 1.00 65.94 88 LEU A O 1
ATOM 693 N N . PRO A 1 89 ? 14.542 5.470 -21.249 1.00 65.62 89 PRO A N 1
ATOM 694 C CA . PRO A 1 89 ? 15.840 5.903 -21.737 1.00 65.62 89 PRO A CA 1
ATOM 695 C C . PRO A 1 89 ? 15.729 6.678 -23.054 1.00 65.62 89 PRO A C 1
ATOM 697 O O . PRO A 1 89 ? 14.822 6.453 -23.865 1.00 65.62 89 PRO A O 1
ATOM 700 N N . THR A 1 90 ? 16.638 7.624 -23.266 1.00 71.44 90 THR A N 1
ATOM 701 C CA . THR A 1 90 ? 16.664 8.428 -24.497 1.00 71.44 90 THR A CA 1
ATOM 702 C C . THR A 1 90 ? 17.254 7.628 -25.666 1.00 71.44 90 THR A C 1
ATOM 704 O O . THR A 1 90 ? 17.899 6.598 -25.470 1.00 71.44 90 THR A O 1
ATOM 707 N N . ARG A 1 91 ? 17.045 8.095 -26.909 1.00 69.88 91 ARG A N 1
ATOM 708 C CA . ARG A 1 91 ? 17.674 7.491 -28.105 1.00 69.88 91 ARG A CA 1
ATOM 709 C C . ARG A 1 91 ? 19.201 7.453 -27.974 1.00 69.88 91 ARG A C 1
ATOM 711 O O . ARG A 1 91 ? 19.814 6.421 -28.230 1.00 69.88 91 ARG A O 1
ATOM 718 N N . GLU A 1 92 ? 19.781 8.549 -27.482 1.00 71.75 92 GLU A N 1
ATOM 719 C CA . GLU A 1 92 ? 21.219 8.700 -27.235 1.00 71.75 92 GLU A CA 1
ATOM 720 C C . GLU A 1 92 ? 21.739 7.682 -26.212 1.00 71.75 92 GLU A C 1
ATOM 722 O O . GLU A 1 92 ? 22.735 7.008 -26.463 1.00 71.75 92 GLU A O 1
ATOM 727 N N . GLU A 1 93 ? 21.025 7.491 -25.096 1.00 68.19 93 GLU A N 1
ATOM 728 C CA . GLU A 1 93 ? 21.383 6.512 -24.055 1.00 68.19 93 GLU A CA 1
ATOM 729 C C . GLU A 1 93 ? 21.363 5.061 -24.558 1.00 68.19 93 GLU A C 1
ATOM 731 O O . GLU A 1 93 ? 21.953 4.169 -23.941 1.00 68.19 93 GLU A O 1
ATOM 736 N N . MET A 1 94 ? 20.686 4.812 -25.677 1.00 64.25 94 MET A N 1
ATOM 737 C CA . MET A 1 94 ? 20.552 3.489 -26.279 1.00 64.25 94 MET A CA 1
ATOM 738 C C . MET A 1 94 ? 21.384 3.297 -27.540 1.00 64.25 94 MET A C 1
ATOM 740 O O . MET A 1 94 ? 21.367 2.201 -28.099 1.00 64.25 94 MET A O 1
ATOM 744 N N . GLY A 1 95 ? 22.132 4.322 -27.961 1.00 70.06 95 GLY A N 1
ATOM 745 C CA . GLY A 1 95 ? 22.915 4.291 -29.196 1.00 70.06 95 GLY A CA 1
ATOM 746 C C . GLY A 1 95 ? 22.053 4.170 -30.455 1.00 70.06 95 GLY A C 1
ATOM 747 O O . GLY A 1 95 ? 22.525 3.648 -31.460 1.00 70.06 95 GLY A O 1
ATOM 748 N N . ILE A 1 96 ? 20.791 4.603 -30.389 1.00 70.31 96 ILE A N 1
ATOM 749 C CA . ILE A 1 96 ? 19.863 4.617 -31.523 1.00 70.31 96 ILE A CA 1
ATOM 750 C C . ILE A 1 96 ? 20.031 5.950 -32.253 1.00 70.31 96 ILE A C 1
ATOM 752 O O . ILE A 1 96 ? 20.100 7.000 -31.608 1.00 70.31 96 ILE A O 1
ATOM 756 N N . ASP A 1 97 ? 20.076 5.915 -33.587 1.00 76.00 97 ASP A N 1
ATOM 757 C CA . ASP A 1 97 ? 20.142 7.126 -34.408 1.00 76.00 97 ASP A CA 1
ATOM 758 C C . ASP A 1 97 ? 18.981 8.074 -34.030 1.00 76.00 97 ASP A C 1
ATOM 760 O O . ASP A 1 97 ? 17.820 7.648 -34.001 1.00 76.00 97 ASP A O 1
ATOM 764 N N . PRO A 1 98 ? 19.247 9.362 -33.738 1.00 72.12 98 PRO A N 1
ATOM 765 C CA . PRO A 1 98 ? 18.208 10.356 -33.477 1.00 72.12 98 PRO A CA 1
ATOM 766 C C . PRO A 1 98 ? 17.102 10.419 -34.542 1.00 72.12 98 PRO A C 1
ATOM 768 O O . PRO A 1 98 ? 15.985 10.840 -34.226 1.00 72.12 98 PRO A O 1
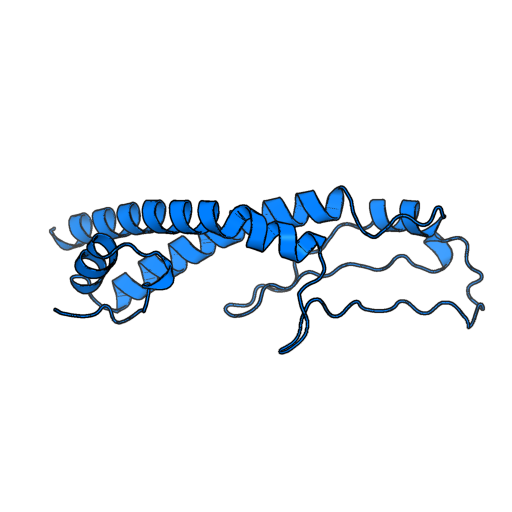ATOM 771 N N . LYS A 1 99 ? 17.404 10.014 -35.781 1.00 77.88 99 LYS A N 1
ATOM 772 C CA . LYS A 1 99 ? 16.493 9.993 -36.932 1.00 77.88 99 LYS A CA 1
ATOM 773 C C . LYS A 1 99 ? 15.749 8.669 -37.116 1.00 77.88 99 LYS A C 1
ATOM 775 O O . LYS A 1 99 ? 14.923 8.585 -38.022 1.00 77.88 99 LYS A O 1
ATOM 780 N N . ASP A 1 100 ? 16.005 7.655 -36.288 1.00 70.00 100 ASP A N 1
ATOM 781 C CA . ASP A 1 100 ? 15.300 6.378 -36.383 1.00 70.00 100 ASP A CA 1
ATOM 782 C C . ASP A 1 100 ? 13.818 6.546 -36.006 1.00 70.00 100 ASP A C 1
ATOM 784 O O . ASP A 1 100 ? 13.449 6.818 -34.853 1.00 70.00 100 ASP A O 1
ATOM 788 N N . THR A 1 101 ? 12.960 6.385 -37.012 1.00 67.75 101 THR A N 1
ATOM 789 C CA . THR A 1 101 ? 11.503 6.495 -36.916 1.00 67.75 101 THR A CA 1
ATOM 790 C C . THR A 1 101 ? 10.859 5.300 -36.218 1.00 67.75 101 THR A C 1
ATOM 792 O O . THR A 1 101 ? 9.705 5.400 -35.803 1.00 67.75 101 THR A O 1
ATOM 795 N N . HIS A 1 102 ? 11.585 4.195 -36.039 1.00 59.81 102 HIS A N 1
ATOM 796 C CA . HIS A 1 102 ? 11.072 2.976 -35.411 1.00 59.81 102 HIS A CA 1
ATOM 797 C C . HIS A 1 102 ? 11.251 2.972 -33.887 1.00 59.81 102 HIS A C 1
ATOM 799 O O . HIS A 1 102 ? 10.749 2.075 -33.208 1.00 59.81 102 HIS A O 1
ATOM 805 N N . TYR A 1 103 ? 11.912 3.985 -33.313 1.00 54.16 103 TYR A N 1
ATOM 806 C CA . TYR A 1 103 ? 11.984 4.131 -31.862 1.00 54.16 103 TYR A CA 1
ATOM 807 C C . TYR A 1 103 ? 10.700 4.743 -31.287 1.00 54.16 103 TYR A C 1
ATOM 809 O O . TYR A 1 103 ? 10.482 5.956 -31.390 1.00 54.16 103 TYR A O 1
ATOM 817 N N . TYR A 1 104 ? 9.899 3.908 -30.619 1.00 54.91 104 TYR A N 1
ATOM 818 C CA . TYR A 1 104 ? 8.695 4.303 -29.888 1.00 54.91 104 TYR A CA 1
ATOM 819 C C . TYR A 1 104 ? 8.836 3.998 -28.384 1.00 54.91 104 TYR A C 1
ATOM 821 O O . TYR A 1 104 ? 8.813 2.828 -27.990 1.00 54.91 104 TYR A O 1
ATOM 829 N N . PRO A 1 105 ? 8.956 5.014 -27.508 1.00 52.94 105 PRO A N 1
ATOM 830 C CA . PRO A 1 105 ? 8.913 4.803 -26.068 1.00 52.94 105 PRO A CA 1
ATOM 831 C C . PRO A 1 105 ? 7.469 4.483 -25.649 1.00 52.94 105 PRO A C 1
ATOM 833 O O . PRO A 1 105 ? 6.663 5.380 -25.407 1.00 52.94 105 PRO A O 1
ATOM 836 N N . ALA A 1 106 ? 7.110 3.200 -25.597 1.00 49.50 106 ALA A N 1
ATOM 837 C CA . ALA A 1 106 ? 5.787 2.786 -25.140 1.00 49.50 106 ALA A CA 1
ATOM 838 C C . ALA A 1 106 ? 5.654 2.982 -23.619 1.00 49.50 106 ALA A C 1
ATOM 840 O O . ALA A 1 106 ? 6.436 2.449 -22.828 1.00 49.50 106 ALA A O 1
ATOM 841 N N . VAL A 1 107 ? 4.636 3.738 -23.204 1.00 46.34 107 VAL A N 1
ATOM 842 C CA . VAL A 1 107 ? 4.204 3.818 -21.805 1.00 46.34 107 VAL A CA 1
ATOM 843 C C . VAL A 1 107 ? 3.387 2.562 -21.511 1.00 46.34 107 VAL A C 1
ATOM 845 O O . VAL A 1 107 ? 2.296 2.391 -22.044 1.00 46.34 107 VAL A O 1
ATOM 848 N N . LEU A 1 108 ? 3.915 1.669 -20.675 1.00 48.41 108 LEU A N 1
ATOM 849 C CA . LEU A 1 108 ? 3.154 0.531 -20.160 1.00 48.41 108 LEU A CA 1
ATOM 850 C C . LEU A 1 108 ? 2.061 1.052 -19.218 1.00 48.41 108 LEU A C 1
ATOM 852 O O . LEU A 1 108 ? 2.361 1.547 -18.131 1.00 48.41 108 LEU A O 1
ATOM 856 N N . GLU A 1 109 ? 0.793 0.940 -19.616 1.00 42.22 109 GLU A N 1
ATOM 857 C CA . GLU A 1 109 ? -0.326 1.124 -18.692 1.00 42.22 109 GLU A CA 1
ATOM 858 C C . GLU A 1 109 ? -0.275 0.040 -17.606 1.00 42.22 109 GLU A C 1
ATOM 860 O O . GLU A 1 109 ? -0.303 -1.160 -17.869 1.00 42.22 109 GLU A O 1
ATOM 865 N N . TYR A 1 110 ? -0.167 0.475 -16.351 1.00 52.44 110 TYR A N 1
ATOM 866 C CA . TYR A 1 110 ? 0.159 -0.391 -15.214 1.00 52.44 110 TYR A CA 1
ATOM 867 C C . TYR A 1 110 ? -1.035 -1.175 -14.642 1.00 52.44 110 TYR A C 1
ATOM 869 O O . TYR A 1 110 ? -0.863 -1.890 -13.654 1.00 52.44 110 TYR A O 1
ATOM 877 N N . GLY A 1 111 ? -2.221 -1.041 -15.243 1.00 48.16 111 GLY A N 1
ATOM 878 C CA . GLY A 1 111 ? -3.462 -1.720 -14.868 1.00 48.16 111 GLY A CA 1
ATOM 879 C C . GLY A 1 111 ? -4.698 -0.846 -15.107 1.00 48.16 111 GLY A C 1
ATOM 880 O O . GLY A 1 111 ? -4.696 0.345 -14.791 1.00 48.16 111 GLY A O 1
ATOM 881 N N . ALA A 1 112 ? -5.760 -1.457 -15.628 1.00 48.19 112 ALA A N 1
ATOM 882 C CA . ALA A 1 112 ? -7.074 -0.857 -15.874 1.00 48.19 112 ALA A CA 1
ATOM 883 C C . ALA A 1 112 ? -8.171 -1.845 -15.427 1.00 48.19 112 ALA A C 1
ATOM 885 O O . ALA A 1 112 ? -7.875 -3.028 -15.242 1.00 48.19 112 ALA A O 1
ATOM 886 N N . PRO A 1 113 ? -9.436 -1.423 -15.234 1.00 45.72 113 PRO A N 1
ATOM 887 C CA . PRO A 1 113 ? -10.532 -2.369 -15.025 1.00 45.72 113 PRO A CA 1
ATOM 888 C C . PRO A 1 113 ? -10.545 -3.420 -16.151 1.00 45.72 113 PRO A C 1
ATOM 890 O O . PRO A 1 113 ? -10.639 -3.061 -17.318 1.00 45.72 113 PRO A O 1
ATOM 893 N N . GLY A 1 114 ? -10.394 -4.704 -15.807 1.00 55.31 114 GLY A N 1
ATOM 894 C CA . GLY A 1 114 ? -10.298 -5.809 -16.777 1.00 55.31 114 GLY A CA 1
ATOM 895 C C . GLY A 1 114 ? -8.875 -6.237 -17.169 1.00 55.31 114 GLY A C 1
ATOM 896 O O . GLY A 1 114 ? -8.718 -7.294 -17.772 1.00 55.31 114 GLY A O 1
ATOM 897 N N . HIS A 1 115 ? -7.836 -5.497 -16.767 1.00 53.16 115 HIS A N 1
ATOM 898 C CA . HIS A 1 115 ? -6.436 -5.830 -17.053 1.00 53.16 115 HIS A CA 1
ATOM 899 C C . HIS A 1 115 ? -5.609 -5.929 -15.769 1.00 53.16 115 HIS A C 1
ATOM 901 O O . HIS A 1 115 ? -5.573 -5.006 -14.952 1.00 53.16 115 HIS A O 1
ATOM 907 N N . GLN A 1 116 ? -4.927 -7.064 -15.587 1.00 56.59 116 GLN A N 1
ATOM 908 C CA . GLN A 1 116 ? -4.057 -7.272 -14.431 1.00 56.59 116 GLN A CA 1
ATOM 909 C C . GLN A 1 116 ? -2.870 -6.309 -14.455 1.00 56.59 116 GLN A C 1
ATOM 911 O O . GLN A 1 116 ? -2.320 -5.998 -15.511 1.00 56.59 116 GLN A O 1
ATOM 916 N N . ALA A 1 117 ? -2.456 -5.867 -13.268 1.00 62.09 117 ALA A N 1
ATOM 917 C CA . ALA A 1 117 ? -1.290 -5.014 -13.135 1.00 62.09 117 ALA A CA 1
ATOM 918 C C . ALA A 1 117 ? -0.013 -5.723 -13.607 1.00 62.09 117 ALA A C 1
ATOM 920 O O . ALA A 1 117 ? 0.132 -6.944 -13.482 1.00 62.09 117 ALA A O 1
ATOM 921 N N . TYR A 1 118 ? 0.939 -4.930 -14.097 1.00 63.56 118 TYR A N 1
ATOM 922 C CA . TYR A 1 118 ? 2.247 -5.404 -14.541 1.00 63.56 118 TYR A CA 1
ATOM 923 C C . TYR A 1 118 ? 2.925 -6.295 -13.479 1.00 63.56 118 TYR A C 1
ATOM 925 O O . TYR A 1 118 ? 2.953 -5.948 -12.296 1.00 63.56 118 TYR A O 1
ATOM 933 N N . ALA A 1 119 ? 3.469 -7.451 -13.882 1.00 63.09 119 ALA A N 1
ATOM 934 C CA . ALA A 1 119 ? 3.789 -8.551 -12.965 1.00 63.09 119 ALA A CA 1
ATOM 935 C C . ALA A 1 119 ? 4.708 -8.180 -11.775 1.00 63.09 119 ALA A C 1
ATOM 937 O O . ALA A 1 119 ? 4.379 -8.567 -10.657 1.00 63.09 119 ALA A O 1
ATOM 938 N N . PRO A 1 120 ? 5.795 -7.402 -11.921 1.00 61.31 120 PRO A N 1
ATOM 939 C CA . PRO A 1 120 ? 6.603 -6.930 -10.788 1.00 61.31 120 PRO A CA 1
ATOM 940 C C . PRO A 1 120 ? 5.862 -6.028 -9.792 1.00 61.31 120 PRO A C 1
ATOM 942 O O . PRO A 1 120 ? 6.137 -6.087 -8.590 1.00 61.31 120 PRO A O 1
ATOM 945 N N . ILE A 1 121 ? 4.915 -5.214 -10.274 1.00 63.53 121 ILE A N 1
ATOM 946 C CA . ILE A 1 121 ? 4.045 -4.371 -9.437 1.00 63.53 121 ILE A CA 1
ATOM 947 C C . ILE A 1 121 ? 3.026 -5.253 -8.730 1.00 63.53 121 ILE A C 1
ATOM 949 O O . ILE A 1 121 ? 2.869 -5.157 -7.515 1.00 63.53 121 ILE A O 1
ATOM 953 N N . ARG A 1 122 ? 2.393 -6.159 -9.480 1.00 66.69 122 ARG A N 1
ATOM 954 C CA . ARG A 1 122 ? 1.462 -7.149 -8.947 1.00 66.69 122 ARG A CA 1
ATOM 955 C C . ARG A 1 122 ? 2.117 -7.971 -7.843 1.00 66.69 122 ARG A C 1
ATOM 957 O O . ARG A 1 122 ? 1.591 -8.008 -6.749 1.00 66.69 122 ARG A O 1
ATOM 964 N N . ARG A 1 123 ? 3.324 -8.497 -8.056 1.00 67.00 123 ARG A N 1
ATOM 965 C CA . ARG A 1 123 ? 4.103 -9.218 -7.032 1.00 67.00 123 ARG A CA 1
ATOM 966 C C . ARG A 1 123 ? 4.442 -8.358 -5.812 1.00 67.00 123 ARG A C 1
ATOM 968 O O . ARG A 1 123 ? 4.440 -8.842 -4.690 1.00 67.00 123 ARG A O 1
ATOM 975 N N . ALA A 1 124 ? 4.712 -7.062 -5.988 1.00 66.50 124 ALA A N 1
ATOM 976 C CA . ALA A 1 124 ? 4.977 -6.172 -4.852 1.00 66.50 124 ALA A CA 1
ATOM 977 C C . ALA A 1 124 ? 3.745 -5.957 -3.952 1.00 66.50 124 ALA A C 1
ATOM 979 O O . ALA A 1 124 ? 3.911 -5.642 -2.769 1.00 66.50 124 ALA A O 1
ATOM 980 N N . VAL A 1 125 ? 2.541 -6.098 -4.514 1.00 69.50 125 VAL A N 1
ATOM 981 C CA . VAL A 1 125 ? 1.257 -5.835 -3.853 1.00 69.50 125 VAL A CA 1
ATOM 982 C C . VAL A 1 125 ? 0.576 -7.136 -3.415 1.00 69.50 125 VAL A C 1
ATOM 984 O O . VAL A 1 125 ? 0.236 -7.273 -2.245 1.00 69.50 125 VAL A O 1
ATOM 987 N N . ASP A 1 126 ? 0.423 -8.101 -4.318 1.00 76.12 126 ASP A N 1
ATOM 988 C CA . ASP A 1 126 ? -0.308 -9.355 -4.120 1.00 76.12 126 ASP A CA 1
ATOM 989 C C . ASP A 1 126 ? 0.471 -10.341 -3.246 1.00 76.12 126 ASP A C 1
ATOM 991 O O . ASP A 1 126 ? -0.073 -10.829 -2.254 1.00 76.12 126 ASP A O 1
ATOM 995 N N . ASP A 1 127 ? 1.757 -10.582 -3.542 1.00 78.31 127 ASP A N 1
ATOM 996 C CA . ASP A 1 127 ? 2.568 -11.567 -2.802 1.00 78.31 127 ASP A CA 1
ATOM 997 C C . ASP A 1 127 ? 2.745 -11.156 -1.331 1.00 78.31 127 ASP A C 1
ATOM 999 O O . ASP A 1 127 ? 2.962 -11.991 -0.455 1.00 78.31 127 ASP A O 1
ATOM 1003 N N . TYR A 1 128 ? 2.601 -9.859 -1.047 1.00 77.19 128 TYR A N 1
ATOM 1004 C CA . TYR A 1 128 ? 2.704 -9.290 0.291 1.00 77.19 128 TYR A CA 1
ATOM 1005 C C . TYR A 1 128 ? 1.363 -8.833 0.872 1.00 77.19 128 TYR A C 1
ATOM 1007 O O . TYR A 1 128 ? 1.333 -8.284 1.975 1.00 77.19 128 TYR A O 1
ATOM 1015 N N . ALA A 1 129 ? 0.240 -9.083 0.194 1.00 75.88 129 ALA A N 1
ATOM 1016 C CA . ALA A 1 129 ? -1.072 -8.609 0.631 1.00 75.88 129 ALA A CA 1
ATOM 1017 C C . ALA A 1 129 ? -1.469 -9.168 2.008 1.00 75.88 129 ALA A C 1
ATOM 1019 O O . ALA A 1 129 ? -2.168 -8.513 2.784 1.00 75.88 129 ALA A O 1
ATOM 1020 N N . ALA A 1 130 ? -1.048 -10.393 2.333 1.00 80.38 130 ALA A N 1
ATOM 1021 C CA . ALA A 1 130 ? -1.271 -10.981 3.653 1.00 80.38 130 ALA A CA 1
ATOM 1022 C C . ALA A 1 130 ? -0.442 -10.274 4.741 1.00 80.38 130 ALA A C 1
ATOM 1024 O O . ALA A 1 130 ? -0.976 -9.939 5.800 1.00 80.38 130 ALA A O 1
ATOM 1025 N N . ASP A 1 131 ? 0.832 -9.999 4.465 1.00 85.06 131 ASP A N 1
ATOM 1026 C CA . ASP A 1 131 ? 1.732 -9.307 5.392 1.00 85.06 131 ASP A CA 1
ATOM 1027 C C . ASP A 1 131 ? 1.306 -7.860 5.616 1.00 85.06 131 ASP A C 1
ATOM 1029 O O . ASP A 1 131 ? 1.318 -7.369 6.746 1.00 85.06 131 ASP A O 1
ATOM 1033 N N . ASP A 1 132 ? 0.861 -7.188 4.557 1.00 83.25 132 ASP A N 1
ATOM 1034 C CA . ASP A 1 132 ? 0.366 -5.821 4.633 1.00 83.25 132 ASP A CA 1
ATOM 1035 C C . ASP A 1 132 ? -0.935 -5.747 5.424 1.00 83.25 132 ASP A C 1
ATOM 1037 O O . ASP A 1 132 ? -1.073 -4.862 6.267 1.00 83.25 132 ASP A O 1
ATOM 1041 N N . ARG A 1 133 ? -1.848 -6.713 5.262 1.00 84.31 133 ARG A N 1
ATOM 1042 C CA . ARG A 1 133 ? -3.052 -6.808 6.104 1.00 84.31 133 ARG A CA 1
ATOM 1043 C C . ARG A 1 133 ? -2.708 -7.036 7.575 1.00 84.31 133 ARG A C 1
ATOM 1045 O O . ARG A 1 133 ? -3.259 -6.345 8.432 1.00 84.31 133 ARG A O 1
ATOM 1052 N N . LYS A 1 134 ? -1.761 -7.930 7.880 1.00 86.94 134 LYS A N 1
ATOM 1053 C CA . LYS A 1 134 ? -1.278 -8.158 9.256 1.00 86.94 134 LYS A CA 1
ATOM 1054 C C . LYS A 1 134 ? -0.644 -6.898 9.848 1.00 86.94 134 LYS A C 1
ATOM 1056 O O . LYS A 1 134 ? -0.958 -6.519 10.977 1.00 86.94 134 LYS A O 1
ATOM 1061 N N . PHE A 1 135 ? 0.210 -6.220 9.083 1.00 88.38 135 PHE A N 1
ATOM 1062 C CA . PHE A 1 135 ? 0.836 -4.964 9.493 1.00 88.38 135 PHE A CA 1
ATOM 1063 C C . PHE A 1 135 ? -0.207 -3.869 9.735 1.00 88.38 135 PHE A C 1
ATOM 1065 O O . PHE A 1 135 ? -0.159 -3.195 10.765 1.00 88.38 135 PHE A O 1
ATOM 1072 N N . MET A 1 136 ? -1.171 -3.718 8.822 1.00 85.94 136 MET A N 1
ATOM 1073 C CA . MET A 1 136 ? -2.269 -2.762 8.947 1.00 85.94 136 MET A CA 1
ATOM 1074 C C . MET A 1 136 ? -3.094 -3.021 10.204 1.00 85.94 136 MET A C 1
ATOM 1076 O O . MET A 1 136 ? -3.333 -2.085 10.962 1.00 85.94 136 MET A O 1
ATOM 1080 N N . ALA A 1 137 ? -3.489 -4.269 10.459 1.00 87.06 137 ALA A N 1
ATOM 1081 C CA . ALA A 1 137 ? -4.240 -4.633 11.656 1.00 87.06 137 ALA A CA 1
ATOM 1082 C C . ALA A 1 137 ? -3.455 -4.293 12.935 1.00 87.06 137 ALA A C 1
ATOM 1084 O O . ALA A 1 137 ? -3.974 -3.619 13.827 1.00 87.06 137 ALA A O 1
ATOM 1085 N N . ALA A 1 138 ? -2.174 -4.666 12.998 1.00 89.81 138 ALA A N 1
ATOM 1086 C CA . ALA A 1 138 ? -1.328 -4.399 14.159 1.00 89.81 138 ALA A CA 1
ATOM 1087 C C . ALA A 1 138 ? -1.096 -2.895 14.402 1.00 89.81 138 ALA A C 1
ATOM 1089 O O . ALA A 1 138 ? -1.204 -2.421 15.536 1.00 89.81 138 ALA A O 1
ATOM 1090 N N . ASP A 1 139 ? -0.781 -2.125 13.357 1.00 90.38 139 ASP A N 1
ATOM 1091 C CA . ASP A 1 139 ? -0.568 -0.677 13.468 1.00 90.38 139 ASP A CA 1
ATOM 1092 C C . ASP A 1 139 ? -1.875 0.058 13.809 1.00 90.38 139 ASP A C 1
ATOM 1094 O O . ASP A 1 139 ? -1.877 0.940 14.673 1.00 90.38 139 ASP A O 1
ATOM 1098 N N . LEU A 1 140 ? -3.002 -0.347 13.217 1.00 89.62 140 LEU A N 1
ATOM 1099 C CA . LEU A 1 140 ? -4.312 0.227 13.519 1.00 89.62 140 LEU A CA 1
ATOM 1100 C C . LEU A 1 140 ? -4.720 -0.045 14.969 1.00 89.62 140 LEU A C 1
ATOM 1102 O O . LEU A 1 140 ? -5.137 0.881 15.666 1.00 89.62 140 LEU A O 1
ATOM 1106 N N . ALA A 1 141 ? -4.533 -1.272 15.462 1.00 89.50 141 ALA A N 1
ATOM 1107 C CA . ALA A 1 141 ? -4.803 -1.620 16.854 1.00 89.50 141 ALA A CA 1
ATOM 1108 C C . ALA A 1 141 ? -3.985 -0.753 17.826 1.00 89.50 141 ALA A C 1
ATOM 1110 O O . ALA A 1 141 ? -4.540 -0.225 18.794 1.00 89.50 141 ALA A O 1
ATOM 1111 N N . LYS A 1 142 ? -2.691 -0.534 17.548 1.00 91.31 142 LYS A N 1
ATOM 1112 C CA . LYS A 1 142 ? -1.827 0.352 18.354 1.00 91.31 142 LYS A CA 1
ATOM 1113 C C . LYS A 1 142 ? -2.344 1.790 18.373 1.00 91.31 142 LYS A C 1
ATOM 1115 O O . LYS A 1 142 ? -2.399 2.410 19.436 1.00 91.31 142 LYS A O 1
ATOM 1120 N N . ARG A 1 143 ? -2.749 2.324 17.217 1.00 90.19 143 ARG A N 1
ATOM 1121 C CA . ARG A 1 143 ? -3.282 3.692 17.106 1.00 90.19 143 ARG A CA 1
ATOM 1122 C C . ARG A 1 143 ? -4.612 3.854 17.827 1.00 90.19 143 ARG A C 1
ATOM 1124 O O . ARG A 1 143 ? -4.780 4.841 18.533 1.00 90.19 143 ARG A O 1
ATOM 1131 N N . ILE A 1 144 ? -5.516 2.883 17.703 1.00 89.25 144 ILE A N 1
ATOM 1132 C CA . ILE A 1 144 ? -6.794 2.884 18.424 1.00 89.25 144 ILE A CA 1
ATOM 1133 C C . ILE A 1 144 ? -6.546 2.903 19.935 1.00 89.25 144 ILE A C 1
ATOM 1135 O O . ILE A 1 144 ? -7.102 3.756 20.618 1.00 89.25 144 ILE A O 1
ATOM 1139 N N . THR A 1 145 ? -5.670 2.033 20.456 1.00 90.56 145 THR A N 1
ATOM 1140 C CA . THR A 1 145 ? -5.309 2.037 21.887 1.00 90.56 145 THR A CA 1
ATOM 1141 C C . THR A 1 145 ? -4.782 3.402 22.327 1.00 90.56 145 THR A C 1
ATOM 1143 O O . THR A 1 145 ? -5.213 3.925 23.349 1.00 90.56 145 THR A O 1
ATOM 1146 N N . LYS A 1 146 ? -3.883 4.005 21.540 1.00 90.44 146 LYS A N 1
ATOM 1147 C CA . LYS A 1 146 ? -3.311 5.318 21.850 1.00 90.44 146 LYS A CA 1
ATOM 1148 C C . LYS A 1 146 ? -4.381 6.408 21.928 1.00 90.44 146 LYS A C 1
ATOM 1150 O O . LYS A 1 146 ? -4.378 7.183 22.874 1.00 90.44 146 LYS A O 1
ATOM 1155 N N . GLU A 1 147 ? -5.280 6.480 20.951 1.00 88.62 147 GLU A N 1
ATOM 1156 C CA . GLU A 1 147 ? -6.318 7.518 20.926 1.00 88.62 147 GLU A CA 1
ATOM 1157 C C . GLU A 1 147 ? -7.374 7.296 22.026 1.00 88.62 147 GLU A C 1
ATOM 1159 O O . GLU A 1 147 ? -7.850 8.269 22.602 1.00 88.62 147 GLU A O 1
ATOM 1164 N N . MET A 1 148 ? -7.680 6.043 22.392 1.00 85.62 148 MET A N 1
ATOM 1165 C CA . MET A 1 148 ? -8.541 5.740 23.547 1.00 85.62 148 MET A CA 1
ATOM 1166 C C . MET A 1 148 ? -7.927 6.206 24.875 1.00 85.62 148 MET A C 1
ATOM 1168 O O . MET A 1 148 ? -8.644 6.729 25.717 1.00 85.62 148 MET A O 1
ATOM 1172 N N . LEU A 1 149 ? -6.612 6.040 25.063 1.00 82.69 149 LEU A N 1
ATOM 1173 C CA . LEU A 1 149 ? -5.912 6.491 26.274 1.00 82.69 149 LEU A CA 1
ATOM 1174 C C . LEU A 1 149 ? -5.805 8.019 26.364 1.00 82.69 149 LEU A C 1
ATOM 1176 O O . LEU A 1 149 ? -5.803 8.568 27.460 1.00 82.69 149 LEU A O 1
ATOM 1180 N N . VAL A 1 150 ? -5.696 8.703 25.222 1.00 79.38 150 VAL A N 1
ATOM 1181 C CA . VAL A 1 150 ? -5.614 10.171 25.168 1.00 79.38 150 VAL A CA 1
ATOM 1182 C C . VAL A 1 150 ? -6.982 10.820 25.373 1.00 79.38 150 VAL A C 1
ATOM 1184 O O . VAL A 1 150 ? -7.046 11.857 26.012 1.00 79.38 150 VAL A O 1
ATOM 1187 N N . GLY A 1 151 ? -8.064 10.218 24.869 1.00 63.38 151 GLY A N 1
ATOM 1188 C CA . GLY A 1 151 ? -9.428 10.724 25.067 1.00 63.38 151 GLY A CA 1
ATOM 1189 C C . GLY A 1 151 ? -10.061 10.384 26.423 1.00 63.38 151 GLY A C 1
ATOM 1190 O O . GLY A 1 151 ? -11.191 10.791 26.662 1.00 63.38 151 GLY A O 1
ATOM 1191 N N . ALA A 1 152 ? -9.376 9.612 27.274 1.00 58.03 152 ALA A N 1
ATOM 1192 C CA . ALA A 1 152 ? -9.813 9.270 28.633 1.00 58.03 152 ALA A CA 1
ATOM 1193 C C . ALA A 1 152 ? -9.226 10.197 29.719 1.00 58.03 152 ALA A C 1
ATOM 1195 O O . ALA A 1 152 ? -9.504 9.996 30.899 1.00 58.03 152 ALA A O 1
ATOM 1196 N N . LYS A 1 153 ? -8.393 11.166 29.325 1.00 47.16 153 LYS A N 1
ATOM 1197 C CA . LYS A 1 153 ? -7.911 12.269 30.163 1.00 47.16 153 LYS A CA 1
ATOM 1198 C C . LYS A 1 153 ? -8.663 13.538 29.798 1.00 47.16 153 LYS A C 1
ATOM 1200 O O . LYS A 1 153 ? -8.886 14.341 30.722 1.00 47.16 153 LYS A O 1
#

pLDDT: mean 70.26, std 14.4, range [41.28, 91.31]

Foldseek 3Di:
DQFQPDDPCVLVDPVLRVLLSPDDNVLSVVLLLVLVVVLVVQLVVQLQCLQLPDDPPDDDALQVVQQNVFHWDFDDDDPPDGDIDTDRGDCVSRVHPPPDPPDDPDDPPQDDVVGHGDPSSCCSCVVCVNVSSVSSSVSSVVSSVVVVVVVVD

Secondary structure (DSSP, 8-state):
-PPPSS--GGG--HHHHHHHHTS-HHHHHHHHHHHHHHHHHHHHHHHHHHHHH--S----SHHHHHHHH-PPEEPS--SS---EE-PPPPTGGGT--TT-TT---------BTTBPPPHHHHHHHSTTHHHHHHHHHHHHHHHHHHHHHHTT-

Sequence (153 aa):
MAKPAIDISLLGDKAIEKRLAKLPERIQRKAVRQTMRATLKNVHKRLDRNLSGGLLQEDSGAYRRAMRAQKIKSGKRSRSRLTLGVALPTREEMGIDPKDTHYYPAVLEYGAPGHQAYAPIRRAVDDYAADDRKFMAADLAKRITKEMLVGAK

Radius of gyration: 21.08 Å; chains: 1; bounding box: 46×25×67 Å